Protein AF-A0A4Y7KFT8-F1 (afdb_monomer_lite)

Radius of gyration: 29.54 Å; chains: 1; bounding box: 75×74×62 Å

pLDDT: mean 70.49, std 15.81, range [35.31, 89.0]

Secondary structure (DSSP, 8-state):
--------------------GGGTGGGPPPSS--TT--PPP-TTS--SS-HHHHHHHHTTS-HHHHSS-HHHHHHHHHHHHHHHHSTHHHHHHHHHHHHHHHHHHHH---S-HHHHHS-HHHHHHTS--

Organism: Papaver somniferum (NCBI:txid3469)

Structure (mmCIF, N/CA/C/O backbone):
data_AF-A0A4Y7KFT8-F1
#
_entry.id   AF-A0A4Y7KFT8-F1
#
loop_
_atom_site.group_PDB
_atom_site.id
_atom_site.type_symbol
_atom_site.label_atom_id
_atom_site.label_alt_id
_atom_site.label_comp_id
_atom_site.label_asym_id
_atom_site.label_entity_id
_atom_site.label_seq_id
_atom_site.pdbx_PDB_ins_code
_atom_site.Cartn_x
_atom_site.Cartn_y
_atom_site.Cartn_z
_atom_site.occupancy
_atom_site.B_iso_or_equiv
_atom_site.auth_seq_id
_atom_site.auth_comp_id
_atom_site.auth_asym_id
_atom_site.auth_atom_id
_atom_site.pdbx_PDB_model_num
ATOM 1 N N . MET A 1 1 ? 25.815 61.075 36.451 1.00 43.12 1 MET A N 1
ATOM 2 C CA . MET A 1 1 ? 25.472 59.644 36.571 1.00 43.12 1 MET A CA 1
ATOM 3 C C . MET A 1 1 ? 24.617 59.278 35.380 1.00 43.12 1 MET A C 1
ATOM 5 O O . MET A 1 1 ? 23.609 59.923 35.134 1.00 43.12 1 MET A O 1
ATOM 9 N N . GLN A 1 2 ? 25.123 58.346 34.588 1.00 40.53 2 GLN A N 1
ATOM 10 C CA . GLN A 1 2 ? 24.590 57.902 33.311 1.00 40.53 2 GLN A CA 1
ATOM 11 C C . GLN A 1 2 ? 23.758 56.649 33.578 1.00 40.53 2 GLN A C 1
ATOM 13 O O . GLN A 1 2 ? 24.276 55.723 34.196 1.00 40.53 2 GLN A O 1
ATOM 18 N N . ILE A 1 3 ? 22.496 56.616 33.151 1.00 46.44 3 ILE A N 1
ATOM 19 C CA . ILE A 1 3 ? 21.717 55.375 33.101 1.00 46.44 3 ILE A CA 1
ATOM 20 C C . ILE A 1 3 ? 21.046 55.275 31.729 1.00 46.44 3 ILE A C 1
ATOM 22 O O . ILE A 1 3 ? 20.070 55.955 31.430 1.00 46.44 3 ILE A O 1
ATOM 26 N N . ASN A 1 4 ? 21.658 54.460 30.869 1.00 35.31 4 ASN A N 1
ATOM 27 C CA . ASN A 1 4 ? 21.127 54.054 29.574 1.00 35.31 4 ASN A CA 1
ATOM 28 C C . ASN A 1 4 ? 19.933 53.124 29.801 1.00 35.31 4 ASN A C 1
ATOM 30 O O . ASN A 1 4 ? 20.072 52.061 30.410 1.00 35.31 4 ASN A O 1
ATOM 34 N N . GLY A 1 5 ? 18.771 53.527 29.296 1.00 37.34 5 GLY A N 1
ATOM 35 C CA . GLY A 1 5 ? 17.571 52.707 29.265 1.00 37.34 5 GLY A CA 1
ATOM 36 C C . GLY A 1 5 ? 17.629 51.684 28.134 1.00 37.34 5 GLY A C 1
ATOM 37 O O . GLY A 1 5 ? 17.631 52.046 26.962 1.00 37.34 5 GLY A O 1
ATOM 38 N N . SER A 1 6 ? 17.616 50.412 28.534 1.00 42.56 6 SER A N 1
ATOM 39 C CA . SER A 1 6 ? 16.941 49.289 27.866 1.00 42.56 6 SER A CA 1
ATOM 40 C C . SER A 1 6 ? 17.339 48.947 26.421 1.00 42.56 6 SER A C 1
ATOM 42 O O . SER A 1 6 ? 16.713 49.385 25.459 1.00 42.56 6 SER A O 1
ATOM 44 N N . ASN A 1 7 ? 18.280 48.003 26.297 1.00 38.31 7 ASN A N 1
ATOM 45 C CA . ASN A 1 7 ? 18.354 47.088 25.157 1.00 38.31 7 ASN A CA 1
ATOM 46 C C . ASN A 1 7 ? 17.219 46.058 25.272 1.00 38.31 7 ASN A C 1
ATOM 48 O O . ASN A 1 7 ? 17.313 45.104 26.043 1.00 38.31 7 ASN A O 1
ATOM 52 N N . GLY A 1 8 ? 16.137 46.265 24.523 1.00 40.72 8 GLY A N 1
ATOM 53 C CA . GLY A 1 8 ? 15.107 45.255 24.294 1.00 40.72 8 GLY A CA 1
ATOM 54 C C . GLY A 1 8 ? 15.537 44.327 23.164 1.00 40.72 8 GLY A C 1
ATOM 55 O O . GLY A 1 8 ? 15.227 44.574 22.001 1.00 40.72 8 GLY A O 1
ATOM 56 N N . THR A 1 9 ? 16.285 43.278 23.493 1.00 46.41 9 THR A N 1
ATOM 57 C CA . THR A 1 9 ? 16.652 42.214 22.556 1.00 46.41 9 THR A CA 1
ATOM 58 C C . THR A 1 9 ? 15.381 41.475 22.135 1.00 46.41 9 THR A C 1
ATOM 60 O O . THR A 1 9 ? 14.791 40.732 22.917 1.00 46.41 9 THR A O 1
ATOM 63 N N . SER A 1 10 ? 14.937 41.711 20.900 1.00 42.84 10 SER A N 1
ATOM 64 C CA . SER A 1 10 ? 13.845 40.977 20.264 1.00 42.84 10 SER A CA 1
ATOM 65 C C . SER A 1 10 ? 14.278 39.523 20.059 1.00 42.84 10 SER A C 1
ATOM 67 O O . SER A 1 10 ? 15.016 39.198 19.129 1.00 42.84 10 SER A O 1
ATOM 69 N N . MET A 1 11 ? 13.871 38.650 20.979 1.00 45.72 11 MET A N 1
ATOM 70 C CA . MET A 1 11 ? 13.969 37.202 20.827 1.00 45.72 11 MET A CA 1
ATOM 71 C C . MET A 1 11 ? 12.938 36.778 19.779 1.00 45.72 11 MET A C 1
ATOM 73 O O . MET A 1 11 ? 11.769 36.545 20.078 1.00 45.72 11 MET A O 1
ATOM 77 N N . ILE A 1 12 ? 13.384 36.718 18.528 1.00 49.72 12 ILE A N 1
ATOM 78 C CA . ILE A 1 12 ? 12.718 35.998 17.446 1.00 49.72 12 ILE A CA 1
ATOM 79 C C . ILE A 1 12 ? 12.555 34.533 17.865 1.00 49.72 12 ILE A C 1
ATOM 81 O O . ILE A 1 12 ? 13.484 33.733 17.781 1.00 49.72 12 ILE A O 1
ATOM 85 N N . LEU A 1 13 ? 11.359 34.190 18.345 1.00 42.84 13 LEU A N 1
ATOM 86 C CA . LEU A 1 13 ? 10.910 32.816 18.526 1.00 42.84 13 LEU A CA 1
ATOM 87 C C . LEU A 1 13 ? 10.794 32.186 17.134 1.00 42.84 13 LEU A C 1
ATOM 89 O O . LEU A 1 13 ? 9.746 32.235 16.488 1.00 42.84 13 LEU A O 1
ATOM 93 N N . SER A 1 14 ? 11.902 31.634 16.643 1.00 42.59 14 SER A N 1
ATOM 94 C CA . SER A 1 14 ? 11.912 30.745 15.490 1.00 42.59 14 SER A CA 1
ATOM 95 C C . SER A 1 14 ? 11.008 29.564 15.819 1.00 42.59 14 SER A C 1
ATOM 97 O O . SER A 1 14 ? 11.354 28.698 16.624 1.00 42.59 14 SER A O 1
ATOM 99 N N . SER A 1 15 ? 9.813 29.583 15.233 1.00 48.34 15 SER A N 1
ATOM 100 C CA . SER A 1 15 ? 8.891 28.456 15.252 1.00 48.34 15 SER A CA 1
ATOM 101 C C . SER A 1 15 ? 9.628 27.230 14.708 1.00 48.34 15 SER A C 1
ATOM 103 O O . SER A 1 15 ? 10.317 27.366 13.691 1.00 48.34 15 SER A O 1
ATOM 105 N N . PRO A 1 16 ? 9.523 26.048 15.341 1.00 48.41 16 PRO A N 1
ATOM 106 C CA . PRO A 1 16 ? 10.030 24.834 14.730 1.00 48.41 16 PRO A CA 1
ATOM 107 C C . PRO A 1 16 ? 9.291 24.668 13.406 1.00 48.41 16 PRO A C 1
ATOM 109 O O . PRO A 1 16 ? 8.061 24.604 13.366 1.00 48.41 16 PRO A O 1
ATOM 112 N N . SER A 1 17 ? 10.052 24.692 12.318 1.00 44.72 17 SER A N 1
ATOM 113 C CA . SER A 1 17 ? 9.576 24.375 10.986 1.00 44.72 17 SER A CA 1
ATOM 114 C C . SER A 1 17 ? 8.840 23.043 11.050 1.00 44.72 17 SER A C 1
ATOM 116 O O . SER A 1 17 ? 9.442 21.987 11.240 1.00 44.72 17 SER A O 1
ATOM 118 N N . SER A 1 18 ? 7.516 23.103 10.903 1.00 49.38 18 SER A N 1
ATOM 119 C CA . SER A 1 18 ? 6.714 21.935 10.566 1.00 49.38 18 SER A CA 1
ATOM 120 C C . SER A 1 18 ? 7.411 21.221 9.408 1.00 49.38 18 SER A C 1
ATOM 122 O O . SER A 1 18 ? 7.739 21.896 8.425 1.00 49.38 18 SER A O 1
ATOM 124 N N . PRO A 1 19 ? 7.670 19.903 9.492 1.00 49.09 19 PRO A N 1
ATOM 125 C CA . PRO A 1 19 ? 8.232 19.172 8.371 1.00 49.09 19 PRO A CA 1
ATOM 126 C C . PRO A 1 19 ? 7.292 19.373 7.186 1.00 49.09 19 PRO A C 1
ATOM 128 O O . PRO A 1 19 ? 6.128 18.966 7.207 1.00 49.09 19 PRO A O 1
ATOM 131 N N . SER A 1 20 ? 7.777 20.088 6.176 1.00 40.34 20 SER A N 1
ATOM 132 C CA . SER A 1 20 ? 7.054 20.283 4.936 1.00 40.34 20 SER A CA 1
ATOM 133 C C . SER A 1 20 ? 6.781 18.896 4.332 1.00 40.34 20 SER A C 1
ATOM 135 O O . SER A 1 20 ? 7.693 18.071 4.252 1.00 40.34 20 SER A O 1
ATOM 137 N N . PRO A 1 21 ? 5.554 18.595 3.866 1.00 48.97 21 PRO A N 1
ATOM 138 C CA . PRO A 1 21 ? 5.212 17.300 3.262 1.00 48.97 21 PRO A CA 1
ATOM 139 C C . PRO A 1 21 ? 5.872 17.074 1.883 1.00 48.97 21 PRO A C 1
ATOM 141 O O . PRO A 1 21 ? 5.420 16.249 1.090 1.00 48.97 21 PRO A O 1
ATOM 144 N N . GLN A 1 22 ? 6.942 17.807 1.572 1.00 42.06 22 GLN A N 1
ATOM 145 C CA . GLN A 1 22 ? 7.572 17.854 0.255 1.00 42.06 22 GLN A CA 1
ATOM 146 C C . GLN A 1 22 ? 8.305 16.559 -0.114 1.00 42.06 22 GLN A C 1
ATOM 148 O O . GLN A 1 22 ? 8.464 16.287 -1.298 1.00 42.06 22 GLN A O 1
ATOM 153 N N . SER A 1 23 ? 8.649 15.706 0.855 1.00 44.59 23 SER A N 1
ATOM 154 C CA . SER A 1 23 ? 9.264 14.401 0.568 1.00 44.59 23 SER A CA 1
ATOM 155 C C . SER A 1 23 ? 8.252 13.277 0.311 1.00 44.59 23 SER A C 1
ATOM 157 O O . SER A 1 23 ? 8.650 12.191 -0.092 1.00 44.59 23 SER A O 1
ATOM 159 N N . GLN A 1 24 ? 6.946 13.500 0.519 1.00 49.19 24 GLN A N 1
ATOM 160 C CA . GLN A 1 24 ? 5.924 12.458 0.315 1.00 49.19 24 GLN A CA 1
ATOM 161 C C . GLN A 1 24 ? 5.224 12.516 -1.049 1.00 49.19 24 GLN A C 1
ATOM 163 O O . GLN A 1 24 ? 4.523 11.572 -1.417 1.00 49.19 24 GLN A O 1
ATOM 168 N N . SER A 1 25 ? 5.397 13.596 -1.816 1.00 51.66 25 SER A N 1
ATOM 169 C CA . SER A 1 25 ? 4.730 13.774 -3.115 1.00 51.66 25 SER A CA 1
ATOM 170 C C . SER A 1 25 ? 5.271 12.840 -4.202 1.00 51.66 25 SER A C 1
ATOM 172 O O . SER A 1 25 ? 4.524 12.458 -5.101 1.00 51.66 25 SER A O 1
ATOM 174 N N . HIS A 1 26 ? 6.535 12.426 -4.097 1.00 54.31 26 HIS A N 1
ATOM 175 C CA . HIS A 1 26 ? 7.209 11.583 -5.089 1.00 54.31 26 HIS A CA 1
ATOM 176 C C . HIS A 1 26 ? 6.843 10.099 -5.001 1.00 54.31 26 HIS A C 1
ATOM 178 O O . HIS A 1 26 ? 7.250 9.339 -5.869 1.00 54.31 26 HIS A O 1
ATOM 184 N N . GLN A 1 27 ? 6.090 9.694 -3.973 1.00 63.16 27 GLN A N 1
ATOM 185 C CA . GLN A 1 27 ? 5.733 8.295 -3.693 1.00 63.16 27 GLN A CA 1
ATOM 186 C C . GLN A 1 27 ? 4.230 8.027 -3.827 1.00 63.16 27 GLN A C 1
ATOM 188 O O . GLN A 1 27 ? 3.724 6.986 -3.408 1.00 63.16 27 GLN A O 1
ATOM 193 N N . ARG A 1 28 ? 3.477 8.995 -4.359 1.00 70.50 28 ARG A N 1
ATOM 194 C CA . ARG A 1 28 ? 2.022 8.903 -4.444 1.00 70.50 28 ARG A CA 1
ATOM 195 C C . ARG A 1 28 ? 1.612 8.246 -5.755 1.00 70.50 28 ARG A C 1
ATOM 197 O O . ARG A 1 28 ? 2.035 8.659 -6.834 1.00 70.50 28 ARG A O 1
ATOM 204 N N . LEU A 1 29 ? 0.761 7.232 -5.648 1.00 81.56 29 LEU A N 1
ATOM 205 C CA . LEU A 1 29 ? 0.112 6.617 -6.799 1.00 81.56 29 LEU A CA 1
ATOM 206 C C . LEU A 1 29 ? -0.764 7.642 -7.530 1.00 81.56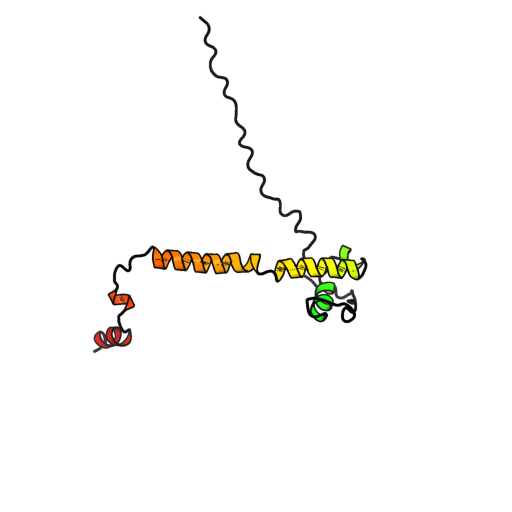 29 LEU A C 1
ATOM 208 O O . LEU A 1 29 ? -1.366 8.530 -6.916 1.00 81.56 29 LEU A O 1
ATOM 212 N N . ARG A 1 30 ? -0.845 7.513 -8.854 1.00 79.06 30 ARG A N 1
ATOM 213 C CA . ARG A 1 30 ? -1.794 8.266 -9.674 1.00 79.06 30 ARG A CA 1
ATOM 214 C C . ARG A 1 30 ? -3.214 7.873 -9.276 1.00 79.06 30 ARG A C 1
ATOM 216 O O . ARG A 1 30 ? -3.486 6.711 -9.007 1.00 79.06 30 ARG A O 1
ATOM 223 N N . LEU A 1 31 ? -4.130 8.841 -9.297 1.00 74.94 31 LEU A N 1
ATOM 224 C CA . LEU A 1 31 ? -5.552 8.580 -9.046 1.00 74.94 31 LEU A CA 1
ATOM 225 C C . LEU A 1 31 ? -6.183 7.728 -10.159 1.00 74.94 31 LEU A C 1
ATOM 227 O O . LEU A 1 31 ? -7.053 6.907 -9.895 1.00 74.94 31 LEU A O 1
ATOM 231 N N . ASN A 1 32 ? -5.722 7.920 -11.397 1.00 79.19 32 ASN A N 1
ATOM 232 C CA . ASN A 1 32 ? -6.209 7.199 -12.566 1.00 79.19 32 ASN A CA 1
ATOM 233 C C . ASN A 1 32 ? -5.167 6.182 -13.048 1.00 79.19 32 ASN A C 1
ATOM 235 O O . ASN A 1 32 ? -3.990 6.552 -13.162 1.00 79.19 32 ASN A O 1
ATOM 239 N N . PRO A 1 33 ? -5.586 4.945 -13.371 1.00 79.00 33 PRO A N 1
ATOM 240 C CA . PRO A 1 33 ? -4.697 3.937 -13.925 1.00 79.00 33 PRO A CA 1
ATOM 241 C C . PRO A 1 33 ? -4.224 4.344 -15.323 1.00 79.00 33 PRO A C 1
ATOM 243 O O . PRO A 1 33 ? -4.965 4.937 -16.109 1.00 79.00 33 PRO A O 1
ATOM 246 N N . ASN A 1 34 ? -2.985 3.999 -15.655 1.00 75.62 34 ASN A N 1
ATOM 247 C CA . ASN A 1 34 ? -2.462 4.128 -17.003 1.00 75.62 34 ASN A CA 1
ATOM 248 C C . ASN A 1 34 ? -2.937 2.938 -17.846 1.00 75.62 34 ASN A C 1
ATOM 250 O O . ASN A 1 34 ? -2.447 1.823 -17.691 1.00 75.62 34 ASN A O 1
ATOM 254 N N . THR A 1 35 ? -3.900 3.182 -18.734 1.00 72.81 35 THR A N 1
ATOM 255 C CA . THR A 1 35 ? -4.467 2.167 -19.634 1.00 72.81 35 THR A CA 1
ATOM 256 C C . THR A 1 35 ? -3.561 1.821 -20.815 1.00 72.81 35 THR A C 1
ATOM 258 O O . THR A 1 35 ? -3.783 0.802 -21.457 1.00 72.81 35 THR A O 1
ATOM 261 N N . ASN A 1 36 ? -2.536 2.635 -21.096 1.00 73.44 36 ASN A N 1
ATOM 262 C CA . ASN A 1 36 ? -1.588 2.404 -22.191 1.00 73.44 36 ASN A CA 1
ATOM 263 C C . ASN A 1 36 ? -0.338 1.628 -21.747 1.00 73.44 36 ASN A C 1
ATOM 265 O O . ASN A 1 36 ? 0.505 1.301 -22.579 1.00 73.44 36 ASN A O 1
ATOM 269 N N . HIS A 1 37 ? -0.185 1.369 -20.445 1.00 76.12 37 HIS A N 1
ATOM 270 C CA . HIS A 1 37 ? 0.966 0.649 -19.908 1.00 76.12 37 HIS A CA 1
ATOM 271 C C . HIS A 1 37 ? 0.629 -0.826 -19.704 1.00 76.12 37 HIS A C 1
ATOM 273 O O . HIS A 1 37 ? -0.297 -1.153 -18.959 1.00 76.12 37 HIS A O 1
ATOM 279 N N . ASN A 1 38 ? 1.405 -1.709 -20.334 1.00 77.69 38 ASN A N 1
ATOM 280 C CA . ASN A 1 38 ? 1.340 -3.141 -20.065 1.00 77.69 38 ASN A CA 1
ATOM 281 C C . ASN A 1 38 ? 2.206 -3.449 -18.838 1.00 77.69 38 ASN A C 1
ATOM 283 O O . ASN A 1 38 ? 3.417 -3.225 -18.906 1.00 77.69 38 ASN A O 1
ATOM 287 N N . PRO A 1 39 ? 1.615 -3.923 -17.727 1.00 79.81 39 PRO A N 1
ATOM 288 C CA . PRO A 1 39 ? 2.382 -4.258 -16.539 1.00 79.81 39 PRO A CA 1
ATOM 289 C C . PRO A 1 39 ? 3.309 -5.449 -16.806 1.00 79.81 39 PRO A C 1
ATOM 291 O O . PRO A 1 39 ? 2.986 -6.346 -17.589 1.00 79.81 39 PRO A O 1
ATOM 294 N N . GLU A 1 40 ? 4.467 -5.446 -16.159 1.00 82.19 40 GLU A N 1
ATOM 295 C CA . GLU A 1 40 ? 5.436 -6.530 -16.222 1.00 82.19 40 GLU A CA 1
ATOM 296 C C . GLU A 1 40 ? 4.965 -7.739 -15.398 1.00 82.19 40 GLU A C 1
ATOM 298 O O . GLU A 1 40 ? 4.164 -7.623 -14.468 1.00 82.19 40 GLU A O 1
ATOM 303 N N . ASN A 1 41 ? 5.471 -8.927 -15.740 1.00 83.88 41 ASN A N 1
ATOM 304 C CA . ASN A 1 41 ? 5.241 -10.126 -14.941 1.00 83.88 41 ASN A CA 1
ATOM 305 C C . ASN A 1 41 ? 6.207 -10.146 -13.742 1.00 83.88 41 ASN A C 1
ATOM 307 O O . ASN A 1 41 ? 7.422 -9.984 -13.904 1.00 83.88 41 ASN A O 1
ATOM 311 N N . TYR A 1 42 ? 5.645 -10.343 -12.548 1.00 85.31 42 TYR A N 1
ATOM 312 C CA . TYR A 1 42 ? 6.352 -10.344 -11.269 1.00 85.31 42 TYR A CA 1
ATOM 313 C C . TYR A 1 42 ? 6.353 -11.711 -10.557 1.00 85.31 42 TYR A C 1
ATOM 315 O O . TYR A 1 42 ? 6.891 -11.803 -9.457 1.00 85.31 42 TYR A O 1
ATOM 323 N N . GLU A 1 43 ? 5.795 -12.765 -11.162 1.00 81.31 43 GLU A N 1
ATOM 324 C CA . GLU A 1 43 ? 5.718 -14.122 -10.586 1.00 81.31 43 GLU A CA 1
ATOM 325 C C . GLU A 1 43 ? 7.105 -14.754 -10.383 1.00 81.31 43 GLU A C 1
ATOM 327 O O . GLU A 1 43 ? 7.307 -15.544 -9.464 1.00 81.31 43 GLU A O 1
ATOM 332 N N . ASP A 1 44 ? 8.085 -14.363 -11.203 1.00 82.38 44 ASP A N 1
ATOM 333 C CA . ASP A 1 44 ? 9.460 -14.876 -11.131 1.00 82.38 44 ASP A CA 1
ATOM 334 C C . ASP A 1 44 ? 10.249 -14.337 -9.922 1.00 82.38 44 ASP A C 1
ATOM 336 O O . ASP A 1 44 ? 11.353 -14.805 -9.632 1.00 82.38 44 ASP A O 1
ATOM 340 N N . LEU A 1 45 ? 9.742 -13.298 -9.249 1.00 80.62 45 LEU A N 1
ATOM 341 C CA . LEU A 1 45 ? 10.423 -12.642 -8.136 1.00 80.62 45 LEU A CA 1
ATOM 342 C C . LEU A 1 45 ? 9.900 -13.162 -6.792 1.00 80.62 45 LEU A C 1
ATOM 344 O O . LEU A 1 45 ? 8.699 -13.281 -6.572 1.00 80.62 45 LEU A O 1
ATOM 348 N N . HIS A 1 46 ? 10.810 -13.390 -5.841 1.00 79.56 46 HIS A N 1
ATOM 349 C CA . HIS A 1 46 ? 10.434 -13.699 -4.462 1.00 79.56 46 HIS A CA 1
ATOM 350 C C . HIS A 1 46 ? 9.949 -12.422 -3.754 1.00 79.56 46 HIS A C 1
ATOM 352 O O . HIS A 1 46 ? 10.749 -11.614 -3.272 1.00 79.56 46 HIS A O 1
ATOM 358 N N . LEU A 1 47 ? 8.634 -12.206 -3.761 1.00 82.56 47 LEU A N 1
ATOM 359 C CA . LEU A 1 47 ? 7.973 -11.022 -3.212 1.00 82.56 47 LEU A CA 1
ATOM 360 C C . LEU A 1 47 ? 7.303 -11.351 -1.874 1.00 82.56 47 LEU A C 1
ATOM 362 O O . LEU A 1 47 ? 6.800 -12.450 -1.671 1.00 82.56 47 LEU A O 1
ATOM 366 N N . GLU A 1 48 ? 7.280 -10.373 -0.968 1.00 80.38 48 GLU A N 1
ATOM 367 C CA . GLU A 1 48 ? 6.593 -10.479 0.330 1.00 80.38 48 GLU A CA 1
ATOM 368 C C . GLU A 1 48 ? 5.063 -10.473 0.168 1.00 80.38 48 GLU A C 1
ATOM 370 O O . GLU A 1 48 ? 4.331 -11.056 0.964 1.00 80.38 48 GLU A O 1
ATOM 375 N N . PHE A 1 49 ? 4.584 -9.841 -0.905 1.00 81.00 49 PHE A N 1
ATOM 376 C CA . PHE A 1 49 ? 3.172 -9.745 -1.253 1.00 81.00 49 PHE A CA 1
ATOM 377 C C . PHE A 1 49 ? 2.879 -10.502 -2.551 1.00 81.00 49 PHE A C 1
ATOM 379 O O . PHE A 1 49 ? 3.768 -10.734 -3.368 1.00 81.00 49 PHE A O 1
ATOM 386 N N . ASN A 1 50 ? 1.607 -10.852 -2.762 1.00 85.88 50 ASN A N 1
ATOM 387 C CA . ASN A 1 50 ? 1.163 -11.557 -3.963 1.00 85.88 50 ASN A CA 1
ATOM 388 C C . ASN A 1 50 ? 1.541 -10.770 -5.247 1.00 85.88 50 ASN A C 1
ATOM 390 O O . ASN A 1 50 ? 1.261 -9.565 -5.304 1.00 85.88 50 ASN A O 1
ATOM 394 N N . PRO A 1 51 ? 2.120 -11.401 -6.288 1.00 86.19 51 PRO A N 1
ATOM 395 C CA . PRO A 1 51 ? 2.584 -10.683 -7.481 1.00 86.19 51 PRO A CA 1
ATOM 396 C C . PRO A 1 51 ? 1.465 -9.974 -8.276 1.00 86.19 51 PRO A C 1
ATOM 398 O O . PRO A 1 51 ? 1.716 -8.961 -8.941 1.00 86.19 51 PRO A O 1
ATOM 401 N N . CYS A 1 52 ? 0.203 -10.399 -8.133 1.00 86.00 52 CYS A N 1
ATOM 402 C CA . CYS A 1 52 ? -0.964 -9.692 -8.681 1.00 86.00 52 CYS A CA 1
ATOM 403 C C . CYS A 1 52 ? -1.105 -8.257 -8.142 1.00 86.00 52 CYS A C 1
ATOM 405 O O . CYS A 1 52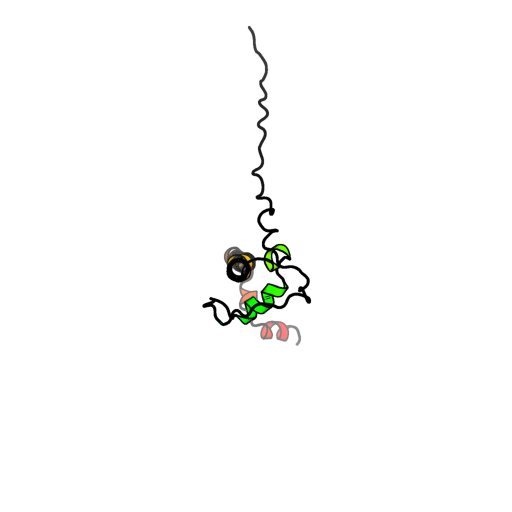 ? -1.623 -7.377 -8.841 1.00 86.00 52 CYS A O 1
ATOM 407 N N . ILE A 1 53 ? -0.642 -8.003 -6.911 1.00 87.44 53 ILE A N 1
ATOM 408 C CA . ILE A 1 53 ? -0.663 -6.671 -6.296 1.00 87.44 53 ILE A CA 1
ATOM 409 C C . ILE A 1 53 ? 0.297 -5.754 -7.046 1.00 87.44 53 ILE A C 1
ATOM 411 O O . ILE A 1 53 ? -0.105 -4.665 -7.440 1.00 87.44 53 ILE A O 1
ATOM 415 N N . TYR A 1 54 ? 1.518 -6.211 -7.325 1.00 88.19 54 TYR A N 1
ATOM 416 C CA . TYR A 1 54 ? 2.520 -5.442 -8.068 1.00 88.19 54 TYR A CA 1
ATOM 417 C C . TYR A 1 54 ? 2.066 -5.157 -9.499 1.00 88.19 54 TYR A C 1
ATOM 419 O O . TYR A 1 54 ? 2.083 -4.010 -9.934 1.00 88.19 54 TYR A O 1
ATOM 427 N N . THR A 1 55 ? 1.536 -6.172 -10.183 1.00 87.44 55 THR A N 1
ATOM 428 C CA . THR A 1 55 ? 0.963 -6.032 -11.533 1.00 87.44 55 THR A CA 1
ATOM 429 C C . THR A 1 55 ? -0.146 -4.975 -11.569 1.00 87.44 55 THR A C 1
ATOM 431 O O . THR A 1 55 ? -0.249 -4.162 -12.490 1.00 87.44 55 THR A O 1
ATOM 434 N N . SER A 1 56 ? -0.999 -4.959 -10.542 1.00 87.12 56 SER A N 1
ATOM 435 C CA . SER A 1 56 ? -2.073 -3.974 -10.433 1.00 87.12 56 SER A CA 1
ATOM 436 C C . SER A 1 56 ? -1.548 -2.584 -10.098 1.00 87.12 56 SER A C 1
ATOM 438 O O . SER A 1 56 ? -1.990 -1.616 -10.715 1.00 87.12 56 SER A O 1
ATOM 440 N N . LEU A 1 57 ? -0.603 -2.491 -9.163 1.00 87.44 57 LEU A N 1
ATOM 441 C CA . LEU A 1 57 ? -0.037 -1.244 -8.656 1.00 87.44 57 LEU A CA 1
ATOM 442 C C . LEU A 1 57 ? 0.839 -0.541 -9.700 1.00 87.44 57 LEU A C 1
ATOM 444 O O . LEU A 1 57 ? 0.852 0.689 -9.740 1.00 87.44 57 LEU A O 1
ATOM 448 N N . GLU A 1 58 ? 1.472 -1.294 -10.605 1.00 87.94 58 GLU A N 1
ATOM 449 C CA . GLU A 1 58 ? 2.287 -0.751 -11.695 1.00 87.94 58 GLU A CA 1
ATOM 450 C C . GLU A 1 58 ? 1.490 0.216 -12.584 1.00 87.94 58 GLU A C 1
ATOM 452 O O . GLU A 1 58 ? 1.974 1.290 -12.938 1.00 87.94 58 GLU A O 1
ATOM 457 N N . ARG A 1 59 ? 0.215 -0.087 -12.859 1.00 85.56 59 ARG A N 1
ATOM 458 C CA . ARG A 1 59 ? -0.671 0.793 -13.643 1.00 85.56 59 ARG A CA 1
ATOM 459 C C . ARG A 1 59 ? -0.913 2.148 -12.984 1.00 85.56 59 ARG A C 1
ATOM 461 O O . ARG A 1 59 ? -1.250 3.107 -13.675 1.00 85.56 59 ARG A O 1
ATOM 468 N N . TYR A 1 60 ? -0.749 2.243 -11.671 1.00 85.44 60 TYR A N 1
ATOM 469 C CA . TYR A 1 60 ? -0.946 3.475 -10.913 1.00 85.44 60 TYR A CA 1
ATOM 470 C C . TYR A 1 60 ? 0.369 4.214 -10.639 1.00 85.44 60 TYR A C 1
ATOM 472 O O . TYR A 1 60 ? 0.355 5.259 -9.984 1.00 85.44 60 TYR A O 1
ATOM 480 N N . LEU A 1 61 ? 1.507 3.727 -11.139 1.00 85.44 61 LEU A N 1
ATOM 481 C CA . LEU A 1 61 ? 2.783 4.405 -10.946 1.00 85.44 61 LEU A CA 1
ATOM 482 C C . LEU A 1 61 ? 2.848 5.745 -11.706 1.00 85.44 61 LEU A C 1
ATOM 484 O O . LEU A 1 61 ? 2.241 5.911 -12.773 1.00 85.44 61 LEU A O 1
ATOM 488 N N . PRO A 1 62 ? 3.594 6.734 -11.176 1.00 83.19 62 PRO A N 1
ATOM 489 C CA . PRO A 1 62 ? 3.929 7.948 -11.912 1.00 83.19 62 PRO A CA 1
ATOM 490 C C . PRO A 1 62 ? 4.636 7.622 -13.231 1.00 83.19 62 PRO A C 1
ATOM 492 O O . PRO A 1 62 ? 5.416 6.676 -13.302 1.00 83.19 62 PRO A O 1
ATOM 495 N N . ALA A 1 63 ? 4.424 8.438 -14.268 1.00 78.38 63 ALA A N 1
ATOM 496 C CA . ALA A 1 63 ? 5.034 8.211 -15.583 1.00 78.38 63 ALA A CA 1
ATOM 497 C C . ALA A 1 63 ? 6.573 8.146 -15.529 1.00 78.38 63 ALA A C 1
ATOM 499 O O . ALA A 1 63 ? 7.175 7.375 -16.267 1.00 78.38 63 ALA A O 1
ATOM 500 N N . SER A 1 64 ? 7.191 8.886 -14.602 1.00 79.69 64 SER A N 1
ATOM 501 C CA . SER A 1 64 ? 8.634 8.849 -14.340 1.00 79.69 64 SER A CA 1
ATOM 502 C C . SER A 1 64 ? 9.138 7.490 -13.842 1.00 79.69 64 SER A C 1
ATOM 504 O O . SER A 1 64 ? 10.298 7.165 -14.066 1.00 79.69 64 SER A O 1
ATOM 506 N N . MET A 1 65 ? 8.285 6.696 -13.187 1.00 81.19 65 MET A N 1
ATOM 507 C CA . MET A 1 65 ? 8.619 5.356 -12.692 1.00 81.19 65 MET A CA 1
ATOM 508 C C . MET A 1 65 ? 8.214 4.238 -13.660 1.00 81.19 65 MET A C 1
ATOM 510 O O . MET A 1 65 ? 8.605 3.096 -13.463 1.00 81.19 65 MET A O 1
ATOM 514 N N . LEU A 1 66 ? 7.460 4.524 -14.725 1.00 80.81 66 LEU A N 1
ATOM 515 C CA . LEU A 1 66 ? 7.115 3.504 -15.725 1.00 80.81 66 LEU A CA 1
ATOM 516 C C . LEU A 1 66 ? 8.283 3.195 -16.671 1.00 80.81 66 LEU A C 1
ATOM 518 O O . LEU A 1 66 ? 8.378 2.080 -17.180 1.00 80.81 66 LEU A O 1
ATOM 522 N N . THR A 1 67 ? 9.184 4.160 -16.874 1.00 82.44 67 THR A N 1
ATOM 523 C CA . THR A 1 67 ? 10.346 4.051 -17.772 1.00 82.44 67 THR A CA 1
ATOM 524 C C . THR A 1 67 ? 11.581 3.433 -17.117 1.00 82.44 67 THR A C 1
ATOM 526 O O . THR A 1 67 ? 12.587 3.223 -17.791 1.00 82.44 67 THR A O 1
ATOM 529 N N . VAL A 1 68 ? 11.549 3.192 -15.805 1.00 85.50 68 VAL A N 1
ATOM 530 C CA . VAL A 1 68 ? 12.689 2.642 -15.057 1.00 85.50 68 VAL A CA 1
ATOM 531 C C . VAL A 1 68 ? 12.750 1.117 -15.142 1.00 85.50 68 VAL A C 1
ATOM 533 O O . VAL A 1 68 ? 11.826 0.459 -15.619 1.00 85.50 68 VAL A O 1
ATOM 536 N N . THR A 1 69 ? 13.855 0.542 -14.668 1.00 88.12 69 THR A N 1
ATOM 537 C CA . THR A 1 69 ? 14.056 -0.908 -14.652 1.00 88.12 69 THR A CA 1
ATOM 538 C C . THR A 1 69 ? 13.067 -1.613 -13.725 1.00 88.12 69 THR A C 1
ATOM 540 O O . THR A 1 69 ? 12.645 -1.072 -12.699 1.00 88.12 69 THR A O 1
ATOM 543 N N . ARG A 1 70 ? 12.756 -2.872 -14.052 1.00 87.44 70 ARG A N 1
ATOM 544 C CA . ARG A 1 70 ? 11.834 -3.731 -13.295 1.00 87.44 70 ARG A CA 1
ATOM 545 C C . ARG A 1 70 ? 12.127 -3.772 -11.792 1.00 87.44 70 ARG A C 1
ATOM 547 O O . ARG A 1 70 ? 11.204 -3.716 -10.988 1.00 87.44 70 ARG A O 1
ATOM 554 N N . GLN A 1 71 ? 13.404 -3.836 -11.408 1.00 85.44 71 GLN A N 1
ATOM 555 C CA . GLN A 1 71 ? 13.809 -3.894 -9.997 1.00 85.44 71 GLN A CA 1
ATOM 556 C C . GLN A 1 71 ? 13.483 -2.603 -9.245 1.00 85.44 71 GLN A C 1
ATOM 558 O O . GLN A 1 71 ? 12.894 -2.648 -8.170 1.00 85.44 71 GLN A O 1
ATOM 563 N N . LEU A 1 72 ? 13.772 -1.446 -9.846 1.00 87.25 72 LEU A N 1
ATOM 564 C CA . LEU A 1 72 ? 13.509 -0.164 -9.200 1.00 87.25 72 LEU A CA 1
ATOM 565 C C . LEU A 1 72 ? 12.004 0.088 -9.033 1.00 87.25 72 LEU A C 1
ATOM 567 O O . LEU A 1 72 ? 11.577 0.648 -8.023 1.00 87.25 72 LEU A O 1
ATOM 571 N N . LYS A 1 73 ? 11.186 -0.383 -9.986 1.00 89.00 73 LYS A N 1
ATOM 572 C CA . LYS A 1 73 ? 9.726 -0.388 -9.834 1.00 89.00 73 LYS A CA 1
ATOM 573 C C . LYS A 1 73 ? 9.310 -1.199 -8.612 1.00 89.00 73 LYS A C 1
ATOM 575 O O . LYS A 1 73 ? 8.518 -0.716 -7.813 1.00 89.00 73 LYS A O 1
ATOM 580 N N . VAL A 1 74 ? 9.848 -2.409 -8.452 1.00 88.19 74 VAL A N 1
ATOM 581 C CA . VAL A 1 74 ? 9.529 -3.284 -7.314 1.00 88.19 74 VAL A CA 1
ATOM 582 C C . VAL A 1 74 ? 9.903 -2.628 -5.991 1.00 88.19 74 VAL A C 1
ATOM 584 O O . VAL A 1 74 ? 9.082 -2.641 -5.077 1.00 88.19 74 VAL A O 1
ATOM 587 N N . ASP A 1 75 ? 11.081 -2.019 -5.888 1.00 88.06 75 ASP A N 1
ATOM 588 C CA . ASP A 1 75 ? 11.514 -1.347 -4.658 1.00 88.06 75 ASP A CA 1
ATOM 589 C C . ASP A 1 75 ? 10.604 -0.166 -4.304 1.00 88.06 75 ASP A C 1
ATOM 591 O O . ASP A 1 75 ? 10.166 -0.029 -3.161 1.00 88.06 75 ASP A O 1
ATOM 595 N N . TYR A 1 76 ? 10.217 0.630 -5.301 1.00 86.81 76 TYR A N 1
ATOM 596 C CA . TYR A 1 76 ? 9.264 1.720 -5.112 1.00 86.81 76 TYR A CA 1
ATOM 597 C C . TYR A 1 76 ? 7.869 1.218 -4.706 1.00 86.81 76 TYR A C 1
ATOM 599 O O . TYR A 1 76 ? 7.238 1.758 -3.796 1.00 86.81 76 TYR A O 1
ATOM 607 N N . MET A 1 77 ? 7.383 0.146 -5.339 1.00 88.75 77 MET A N 1
ATOM 608 C CA . MET A 1 77 ? 6.113 -0.487 -4.980 1.00 88.75 77 MET A CA 1
ATOM 609 C C . MET A 1 77 ? 6.147 -1.068 -3.562 1.00 88.75 77 MET A C 1
ATOM 611 O O . MET A 1 77 ? 5.177 -0.915 -2.822 1.00 88.75 77 MET A O 1
ATOM 615 N N . LYS A 1 78 ? 7.266 -1.679 -3.151 1.00 88.12 78 LYS A N 1
ATOM 616 C CA . LYS A 1 78 ? 7.482 -2.163 -1.780 1.00 88.12 78 LYS A CA 1
ATOM 617 C C . LYS A 1 78 ? 7.435 -1.026 -0.770 1.00 88.12 78 LYS A C 1
ATOM 619 O O . LYS A 1 78 ? 6.791 -1.180 0.258 1.00 88.12 78 LYS A O 1
ATOM 624 N N . GLU A 1 79 ? 8.057 0.114 -1.061 1.00 85.88 79 GLU A N 1
ATOM 625 C CA . GLU A 1 79 ? 8.021 1.277 -0.170 1.00 85.88 79 GLU A CA 1
ATOM 626 C C . GLU A 1 79 ? 6.586 1.800 0.026 1.00 85.88 79 GLU A C 1
ATOM 628 O O . GLU A 1 79 ? 6.167 2.101 1.147 1.00 85.88 79 GLU A O 1
ATOM 633 N N . ILE A 1 80 ? 5.798 1.850 -1.054 1.00 86.25 80 ILE A N 1
ATOM 634 C CA . ILE A 1 80 ? 4.377 2.218 -0.998 1.00 86.25 80 ILE A CA 1
ATOM 635 C C . ILE A 1 80 ? 3.601 1.216 -0.146 1.00 86.25 80 ILE A C 1
ATOM 637 O O . ILE A 1 80 ? 2.891 1.616 0.777 1.00 86.25 80 ILE A O 1
ATOM 641 N N . LEU A 1 81 ? 3.739 -0.081 -0.427 1.00 84.88 81 LEU A N 1
ATOM 642 C CA . LEU A 1 81 ? 3.052 -1.124 0.330 1.00 84.88 81 LEU A CA 1
ATOM 643 C C . LEU A 1 81 ? 3.442 -1.066 1.808 1.00 84.88 81 LEU A C 1
ATOM 645 O O . LEU A 1 81 ? 2.560 -1.044 2.657 1.00 84.88 81 LEU A O 1
ATOM 649 N N . ALA A 1 82 ? 4.727 -0.912 2.121 1.00 82.81 82 ALA A N 1
ATOM 650 C CA . ALA A 1 82 ? 5.203 -0.740 3.484 1.00 82.81 82 ALA A CA 1
ATOM 651 C C . ALA A 1 82 ? 4.573 0.484 4.156 1.00 82.81 82 ALA A C 1
ATOM 653 O O . ALA A 1 82 ? 4.229 0.409 5.322 1.00 82.81 82 ALA A O 1
ATOM 654 N N . ARG A 1 83 ? 4.344 1.602 3.462 1.00 78.62 83 ARG A N 1
ATOM 655 C CA . ARG A 1 83 ? 3.682 2.769 4.069 1.00 78.62 83 ARG A CA 1
ATOM 656 C C . ARG A 1 83 ? 2.194 2.549 4.344 1.00 78.62 83 ARG A C 1
ATOM 658 O O . ARG A 1 83 ? 1.713 2.972 5.390 1.00 78.62 83 ARG A O 1
ATOM 665 N N . TYR A 1 84 ? 1.467 1.966 3.394 1.00 74.12 84 TYR A N 1
ATOM 666 C CA . TYR A 1 84 ? 0.003 1.870 3.460 1.00 74.12 84 TYR A CA 1
ATOM 667 C C . TYR A 1 84 ? -0.492 0.617 4.187 1.00 74.12 84 TYR A C 1
ATOM 669 O O . TYR A 1 84 ? -1.525 0.671 4.847 1.00 74.12 84 TYR A O 1
ATOM 677 N N . TYR A 1 85 ? 0.243 -0.491 4.091 1.00 72.81 85 TYR A N 1
ATOM 678 C CA . TYR A 1 85 ? -0.040 -1.725 4.824 1.00 72.81 85 TYR A CA 1
ATOM 679 C C . TYR A 1 85 ? 0.659 -1.775 6.185 1.00 72.81 85 TYR A C 1
ATOM 681 O O . TYR A 1 85 ? 0.258 -2.581 7.027 1.00 72.81 85 TYR A O 1
ATOM 689 N N . SER A 1 86 ? 1.661 -0.920 6.449 1.00 65.00 86 SER A N 1
ATOM 690 C CA . SER A 1 86 ? 2.181 -0.793 7.810 1.00 65.00 86 SER A CA 1
ATOM 691 C C . SER A 1 86 ? 1.091 -0.217 8.713 1.00 65.00 86 SER A C 1
ATOM 693 O O . SER A 1 86 ? 0.568 0.870 8.448 1.00 65.00 86 SER A O 1
ATOM 695 N N . PRO A 1 87 ? 0.742 -0.908 9.808 1.00 61.25 87 PRO A N 1
ATOM 696 C CA . PRO A 1 87 ? -0.367 -0.501 10.654 1.00 61.25 87 PRO A CA 1
ATOM 697 C C . PRO A 1 87 ? -0.169 0.844 11.367 1.00 61.25 87 PRO A C 1
ATOM 699 O O . PRO A 1 87 ? -1.089 1.296 12.041 1.00 61.25 87 PRO A O 1
ATOM 702 N N . GLN A 1 88 ? 1.007 1.472 11.291 1.00 57.44 88 GLN A N 1
ATOM 703 C CA . GLN A 1 88 ? 1.345 2.668 12.065 1.00 57.44 88 GLN A CA 1
ATOM 704 C C . GLN A 1 88 ? 0.363 3.837 11.850 1.00 57.44 88 GLN A C 1
ATOM 706 O O . GLN A 1 88 ? -0.017 4.480 12.823 1.00 57.44 88 GLN A O 1
ATOM 711 N N . GLY A 1 89 ? -0.077 4.108 10.615 1.00 57.84 89 GLY A N 1
ATOM 712 C CA . GLY A 1 89 ? -0.929 5.273 10.320 1.00 57.84 89 GLY A CA 1
ATOM 713 C C . GLY A 1 89 ? -2.409 5.093 10.685 1.00 57.84 89 GLY A C 1
ATOM 714 O O . GLY A 1 89 ? -3.043 6.010 11.206 1.00 57.84 89 GLY A O 1
ATOM 715 N N . GLU A 1 90 ? -2.958 3.901 10.441 1.00 57.38 90 GLU A N 1
ATOM 716 C CA . GLU A 1 90 ? -4.357 3.549 10.738 1.00 57.38 90 GLU A CA 1
ATOM 717 C C . GLU A 1 90 ? -4.570 3.241 12.228 1.00 57.38 90 GLU A C 1
ATOM 719 O O . GLU A 1 90 ? -5.586 3.640 12.810 1.00 57.38 90 GLU A O 1
ATOM 724 N N . ARG A 1 91 ? -3.590 2.591 12.883 1.00 57.31 91 ARG A N 1
ATOM 725 C CA . ARG A 1 91 ? -3.662 2.305 14.323 1.00 57.31 91 ARG A CA 1
ATOM 726 C C . ARG A 1 91 ? -3.791 3.581 15.124 1.00 57.31 91 ARG A C 1
ATOM 728 O O . ARG A 1 91 ? -4.566 3.593 16.063 1.00 57.31 91 ARG A O 1
ATOM 735 N N . ASP A 1 92 ? -3.134 4.662 14.733 1.00 63.50 92 ASP A N 1
ATOM 736 C CA . ASP A 1 92 ? -3.039 5.847 15.578 1.00 63.50 92 ASP A CA 1
ATOM 737 C C . ASP A 1 92 ? -4.405 6.498 15.880 1.00 63.50 92 ASP A C 1
ATOM 739 O O . ASP A 1 92 ? -4.635 6.992 16.980 1.00 63.50 92 ASP A O 1
ATOM 743 N N . ARG A 1 93 ? -5.371 6.441 14.948 1.00 70.75 93 ARG A N 1
ATOM 744 C CA . ARG A 1 93 ? -6.732 6.971 15.178 1.00 70.75 93 ARG A CA 1
ATOM 745 C C . ARG A 1 93 ? -7.603 6.024 15.995 1.00 70.75 93 ARG A C 1
ATOM 747 O O . ARG A 1 93 ? -8.268 6.475 16.925 1.00 70.75 93 ARG A O 1
ATOM 754 N N . VAL A 1 94 ? -7.618 4.739 15.641 1.00 75.19 94 VAL A N 1
ATOM 755 C CA . VAL A 1 94 ? -8.435 3.718 16.321 1.00 75.19 94 VAL A CA 1
ATOM 756 C C . VAL A 1 94 ? -7.915 3.472 17.736 1.00 75.19 94 VAL A C 1
ATOM 758 O O . VAL A 1 94 ? -8.697 3.396 18.681 1.00 75.19 94 VAL A O 1
ATOM 761 N N . GLN A 1 95 ? -6.594 3.424 17.890 1.00 76.19 95 GLN A N 1
ATOM 762 C CA . GLN A 1 95 ? -5.901 3.289 19.161 1.00 76.19 95 GLN A CA 1
ATOM 763 C C . GLN A 1 95 ? -6.154 4.509 20.046 1.00 76.19 95 GLN A C 1
ATOM 765 O O . GLN A 1 95 ? -6.623 4.323 21.164 1.00 76.19 95 GLN A O 1
ATOM 770 N N . ARG A 1 96 ? -6.004 5.743 19.533 1.00 79.50 96 ARG A N 1
ATOM 771 C CA . ARG A 1 96 ? -6.390 6.946 20.294 1.00 79.50 96 ARG A CA 1
ATOM 772 C C . ARG A 1 96 ? -7.858 6.941 20.698 1.00 79.50 96 ARG A C 1
ATOM 774 O O . ARG A 1 96 ? -8.175 7.375 21.795 1.00 79.50 96 ARG A O 1
ATOM 781 N N . HIS A 1 97 ? -8.765 6.455 19.849 1.00 84.31 97 HIS A N 1
ATOM 782 C CA . HIS A 1 97 ? -10.182 6.339 20.210 1.00 84.31 97 HIS A CA 1
ATOM 783 C C . HIS A 1 97 ? -10.411 5.329 21.337 1.00 84.31 97 HIS A C 1
ATOM 785 O O . HIS A 1 97 ? -11.206 5.575 22.243 1.00 84.31 97 HIS A O 1
ATOM 791 N N . ARG A 1 98 ? -9.709 4.194 21.287 1.00 84.25 98 ARG A N 1
ATOM 792 C CA . ARG A 1 98 ? -9.763 3.161 22.321 1.00 84.25 98 ARG A CA 1
ATOM 793 C C . ARG A 1 98 ? -9.205 3.674 23.644 1.00 84.25 98 ARG A C 1
ATOM 795 O O . ARG A 1 98 ? -9.846 3.491 24.672 1.00 84.25 98 ARG A O 1
ATOM 802 N N . GLU A 1 99 ? -8.056 4.337 23.602 1.00 87.38 99 GLU A N 1
ATOM 803 C CA . GLU A 1 99 ? -7.412 4.957 24.760 1.00 87.38 99 GLU A CA 1
ATOM 804 C C . GLU A 1 99 ? -8.294 6.055 25.349 1.00 87.38 99 GLU A C 1
ATOM 806 O O . GLU A 1 99 ? -8.597 6.014 26.533 1.00 87.38 99 GLU A O 1
ATOM 811 N N . TYR A 1 100 ? -8.818 6.959 24.518 1.00 85.81 100 TYR A N 1
ATOM 812 C CA . TYR A 1 100 ? -9.743 8.007 24.947 1.00 85.81 100 TYR A CA 1
ATOM 813 C C . TYR A 1 100 ? -10.997 7.436 25.620 1.00 85.81 100 TYR A C 1
ATOM 815 O O . TYR A 1 100 ? -11.395 7.894 26.691 1.00 85.81 100 TYR A O 1
ATOM 823 N N . ARG A 1 101 ? -11.599 6.391 25.035 1.00 85.69 101 ARG A N 1
ATOM 824 C CA . ARG A 1 101 ? -12.733 5.686 25.646 1.00 85.69 101 ARG A CA 1
ATOM 825 C C . ARG A 1 101 ? -12.355 5.101 27.006 1.00 85.69 101 ARG A C 1
ATOM 827 O O . ARG A 1 101 ? -13.137 5.216 27.946 1.00 85.69 101 ARG A O 1
ATOM 834 N N . GLN A 1 102 ? -11.185 4.479 27.106 1.00 84.81 102 GLN A N 1
ATOM 835 C CA . GLN A 1 102 ? -10.705 3.884 28.347 1.00 84.81 102 GLN A CA 1
ATOM 836 C C . GLN A 1 102 ? -10.484 4.957 29.424 1.00 84.81 102 GLN A C 1
ATOM 838 O O . GLN A 1 102 ? -10.969 4.806 30.540 1.00 84.81 102 GLN A O 1
ATOM 843 N N . THR A 1 103 ? -9.874 6.090 29.061 1.00 87.56 103 THR A N 1
ATOM 844 C CA . THR A 1 103 ? -9.698 7.245 29.949 1.00 87.56 103 THR A CA 1
ATOM 845 C C . THR A 1 103 ? -11.031 7.798 30.445 1.00 87.56 103 THR A C 1
ATOM 847 O O . THR A 1 103 ? -11.144 8.117 31.623 1.00 87.56 103 THR A O 1
ATOM 850 N N . ILE A 1 104 ? -12.062 7.884 29.594 1.00 83.00 104 ILE A N 1
ATOM 851 C CA . ILE A 1 104 ? -13.402 8.305 30.034 1.00 83.00 104 ILE A CA 1
ATOM 852 C C . ILE A 1 104 ? -13.965 7.318 31.059 1.00 83.00 104 ILE A C 1
ATOM 854 O O . ILE A 1 104 ? -14.454 7.748 32.097 1.00 83.00 104 ILE A O 1
ATOM 858 N N . ILE A 1 105 ? -13.886 6.013 30.791 1.00 79.25 105 ILE A N 1
ATOM 859 C CA . ILE A 1 105 ? -14.421 4.975 31.686 1.00 79.25 105 ILE A CA 1
ATOM 860 C C . ILE A 1 105 ? -13.715 4.994 33.049 1.00 79.25 105 ILE A C 1
ATOM 862 O O . ILE A 1 105 ? -14.371 4.841 34.074 1.00 79.25 105 ILE A O 1
ATOM 866 N N . GLU A 1 106 ? -12.397 5.192 33.070 1.00 79.69 106 GLU A N 1
ATOM 867 C CA . GLU A 1 106 ? -11.603 5.220 34.305 1.00 79.69 106 GLU A CA 1
ATOM 868 C C . GLU A 1 106 ? -11.749 6.540 35.074 1.00 79.69 106 GLU A C 1
ATOM 870 O O . GLU A 1 106 ? -11.798 6.540 36.303 1.00 79.69 106 GLU A O 1
ATOM 875 N N . SER A 1 107 ? -11.837 7.668 34.364 1.00 82.12 107 SER A N 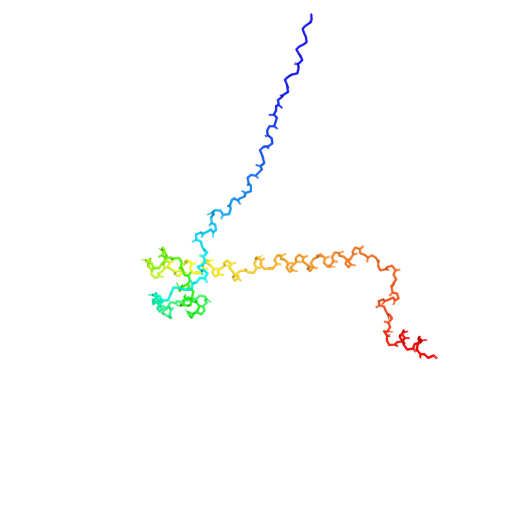1
ATOM 876 C CA . SER A 1 107 ? -11.931 8.998 34.972 1.00 82.12 107 SER A CA 1
ATOM 877 C C . SER A 1 107 ? -13.336 9.335 35.468 1.00 82.12 107 SER A C 1
ATOM 879 O O . SER A 1 107 ? -13.469 10.154 36.380 1.00 82.12 107 SER A O 1
ATOM 881 N N . TYR A 1 108 ? -14.389 8.769 34.873 1.00 76.06 108 TYR A N 1
ATOM 882 C CA . TYR A 1 108 ? -15.756 9.023 3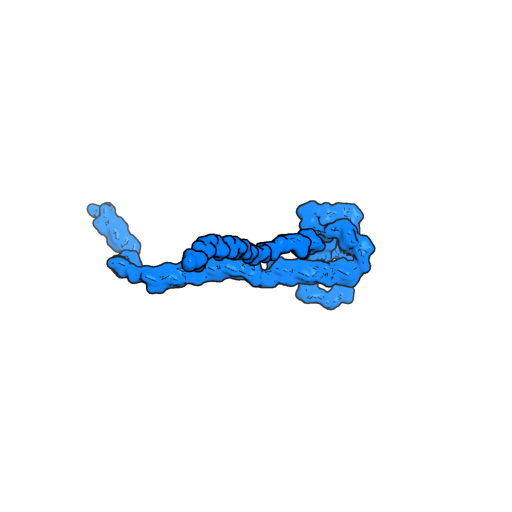5.315 1.00 76.06 108 TYR A CA 1
ATOM 883 C C . TYR A 1 108 ? -16.150 8.052 36.427 1.00 76.06 108 TYR A C 1
ATOM 885 O O . TYR A 1 108 ? -16.391 6.869 36.191 1.00 76.06 108 TYR A O 1
ATOM 893 N N . GLN A 1 109 ? -16.315 8.570 37.648 1.00 69.00 109 GLN A N 1
ATOM 894 C CA . GLN A 1 109 ? -17.069 7.844 38.666 1.00 69.00 109 GLN A CA 1
ATOM 895 C C . GLN A 1 109 ? -18.530 7.703 38.204 1.00 69.00 109 GLN A C 1
ATOM 897 O O . GLN A 1 109 ? -19.164 8.718 37.896 1.00 69.00 109 GLN A O 1
ATOM 902 N N . PRO A 1 110 ? -19.098 6.482 38.164 1.00 67.19 110 PRO A N 1
AT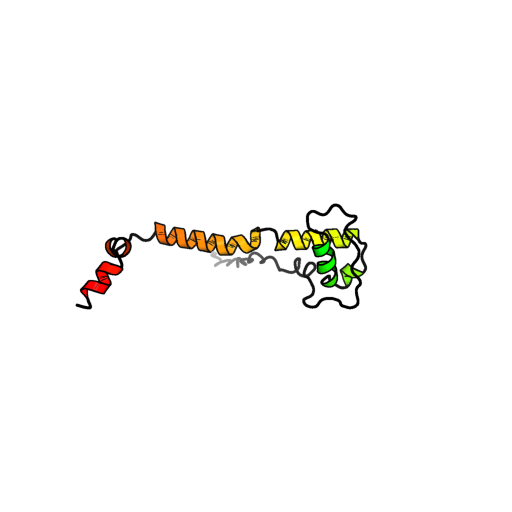OM 903 C CA . PRO A 1 110 ? -20.501 6.295 37.820 1.00 67.19 110 PRO A CA 1
ATOM 904 C C . PRO A 1 110 ? -21.376 6.965 38.886 1.00 67.19 110 PRO A C 1
ATOM 906 O O . PRO A 1 110 ? -21.542 6.427 39.980 1.00 67.19 110 PRO A O 1
ATOM 909 N N . LEU A 1 111 ? -21.925 8.140 38.564 1.00 69.12 111 LEU A N 1
ATOM 910 C CA . LEU A 1 111 ? -22.761 8.936 39.473 1.00 69.12 111 LEU A CA 1
ATOM 911 C C . LEU A 1 111 ? -24.033 8.174 39.896 1.00 69.12 111 LEU A C 1
ATOM 913 O O . LEU A 1 111 ? -24.515 8.340 41.012 1.00 69.12 111 LEU A O 1
ATOM 917 N N . HIS A 1 112 ? -24.525 7.276 39.031 1.00 67.88 112 HIS A N 1
ATOM 918 C CA . HIS A 1 112 ? -25.682 6.415 39.283 1.00 67.88 112 HIS A CA 1
ATOM 919 C C . HIS A 1 112 ? -25.393 4.975 38.845 1.00 67.88 112 HIS A C 1
ATOM 921 O O . HIS A 1 112 ? -25.697 4.573 37.723 1.00 67.88 112 HIS A O 1
ATOM 927 N N . ARG A 1 113 ? -24.790 4.184 39.739 1.00 67.06 113 ARG A N 1
ATOM 928 C CA . ARG A 1 113 ? -24.463 2.764 39.493 1.00 67.06 113 ARG A CA 1
ATOM 929 C C . ARG A 1 113 ? -25.684 1.912 39.147 1.00 67.06 113 ARG A C 1
ATOM 931 O O . ARG A 1 113 ? -25.557 0.941 38.406 1.00 67.06 113 ARG A O 1
ATOM 938 N N . GLU A 1 114 ? -26.854 2.298 39.647 1.00 69.62 114 GLU A N 1
ATOM 939 C CA . GLU A 1 114 ? -28.094 1.570 39.396 1.00 69.62 114 GLU A CA 1
ATOM 940 C C . GLU A 1 114 ? -28.434 1.551 37.903 1.00 69.62 114 GLU A C 1
ATOM 942 O O . GLU A 1 114 ? -28.700 0.480 37.375 1.00 69.62 114 GLU A O 1
ATOM 947 N N . LEU A 1 115 ? -28.253 2.660 37.172 1.00 68.50 115 LEU A N 1
ATOM 948 C CA . LEU A 1 115 ? -28.520 2.730 35.724 1.00 68.50 115 LEU A CA 1
ATOM 949 C C . LEU A 1 115 ? -27.711 1.723 34.890 1.00 68.50 115 LEU A C 1
ATOM 951 O O . LEU A 1 115 ? -28.157 1.317 33.823 1.00 68.50 115 LEU A O 1
ATOM 955 N N . TYR A 1 116 ? -26.535 1.317 35.374 1.00 65.19 116 TYR A N 1
ATOM 956 C CA . TYR A 1 116 ? -25.657 0.356 34.697 1.00 65.19 116 TYR A CA 1
ATOM 957 C C . TYR A 1 116 ? -25.891 -1.097 35.135 1.00 65.19 116 TYR A C 1
ATOM 959 O O . TYR A 1 116 ? -25.348 -2.009 34.519 1.00 65.19 116 TYR A O 1
ATOM 967 N N . THR A 1 117 ? -26.676 -1.310 36.195 1.00 70.75 117 THR A N 1
ATOM 968 C CA . THR A 1 117 ? -26.953 -2.633 36.788 1.00 70.75 117 THR A CA 1
ATOM 969 C C . THR A 1 117 ? -28.421 -3.047 36.612 1.00 70.75 117 THR A C 1
ATOM 971 O O . THR A 1 117 ? -28.776 -4.199 36.846 1.00 70.75 117 THR A O 1
ATOM 974 N N . MET A 1 118 ? -29.290 -2.118 36.204 1.00 68.38 118 MET A N 1
ATOM 975 C CA . MET A 1 118 ? -30.720 -2.364 36.024 1.00 68.38 118 MET A CA 1
ATOM 976 C C . MET A 1 118 ? -30.997 -3.196 34.770 1.00 68.38 118 MET A C 1
ATOM 978 O O . MET A 1 118 ? -30.460 -2.929 33.695 1.00 68.38 118 MET A O 1
ATOM 982 N N . ASN A 1 119 ? -31.892 -4.179 34.900 1.00 69.38 119 ASN A N 1
ATOM 983 C CA . ASN A 1 119 ? -32.425 -4.911 33.758 1.00 69.38 119 ASN A CA 1
ATOM 984 C C . ASN A 1 119 ? -33.400 -3.990 32.986 1.00 69.38 119 ASN A C 1
ATOM 986 O O . ASN A 1 119 ? -34.392 -3.541 33.577 1.00 69.38 119 ASN A O 1
ATOM 990 N N . PRO A 1 120 ? -33.159 -3.690 31.694 1.00 67.69 120 PRO A N 1
ATOM 991 C CA . PRO A 1 120 ? -34.012 -2.783 30.926 1.00 67.69 120 PRO A CA 1
ATOM 992 C C . PRO A 1 120 ? -35.474 -3.250 30.870 1.00 67.69 120 PRO A C 1
ATOM 994 O O . PRO A 1 120 ? -36.380 -2.422 30.919 1.00 67.69 120 PRO A O 1
ATOM 997 N N . GLU A 1 121 ? -35.722 -4.561 30.856 1.00 68.88 121 GLU A N 1
ATOM 998 C CA . GLU A 1 121 ? -37.079 -5.119 30.784 1.00 68.88 121 GLU A CA 1
ATOM 999 C C . GLU A 1 121 ? -37.919 -4.775 32.023 1.00 68.88 121 GLU A C 1
ATOM 1001 O O . GLU A 1 121 ? -39.093 -4.433 31.912 1.00 68.88 121 GLU A O 1
ATOM 1006 N N . THR A 1 122 ? -37.310 -4.764 33.213 1.00 65.12 122 THR A N 1
ATOM 1007 C CA . THR A 1 122 ? -38.024 -4.436 34.458 1.00 65.12 122 THR A CA 1
ATOM 1008 C C . THR A 1 122 ? -38.360 -2.952 34.603 1.00 65.12 122 THR A C 1
ATOM 1010 O O . THR A 1 122 ? -39.306 -2.615 35.311 1.00 65.12 122 THR A O 1
ATOM 1013 N N . PHE A 1 123 ? -37.622 -2.062 33.932 1.00 62.47 123 PHE A N 1
ATOM 1014 C CA . PHE A 1 123 ? -37.846 -0.617 34.023 1.00 62.47 123 PHE A CA 1
ATOM 1015 C C . PHE A 1 123 ? -38.970 -0.145 33.093 1.00 62.47 123 PHE A C 1
ATOM 1017 O O . PHE A 1 123 ? -39.790 0.681 33.481 1.00 62.47 123 PHE A O 1
ATOM 1024 N N . PHE A 1 124 ? -39.042 -0.688 31.874 1.00 62.28 124 PHE A N 1
ATOM 1025 C CA . PHE A 1 124 ? -40.057 -0.272 30.901 1.00 62.28 124 PHE A CA 1
ATOM 1026 C C . PHE A 1 124 ? -41.407 -0.975 31.090 1.00 62.28 124 PHE A C 1
ATOM 1028 O O . PHE A 1 124 ? -42.438 -0.397 30.751 1.00 62.28 124 PHE A O 1
ATOM 1035 N N . CYS A 1 125 ? -41.440 -2.171 31.686 1.00 58.59 125 CYS A N 1
ATOM 1036 C CA . CYS A 1 125 ? -42.698 -2.862 31.981 1.00 58.59 125 CYS A CA 1
ATOM 1037 C C . CYS A 1 125 ? -43.445 -2.310 33.209 1.00 58.59 125 CYS A C 1
ATOM 1039 O O . CYS A 1 125 ? -44.646 -2.533 33.308 1.00 58.59 125 CYS A O 1
ATOM 1041 N N . SER A 1 126 ? -42.790 -1.577 34.123 1.00 55.38 126 SER A N 1
ATOM 1042 C CA . SER A 1 126 ? -43.469 -0.981 35.292 1.00 55.38 126 SER A CA 1
ATOM 1043 C C . SER A 1 126 ? -44.139 0.372 35.008 1.00 55.38 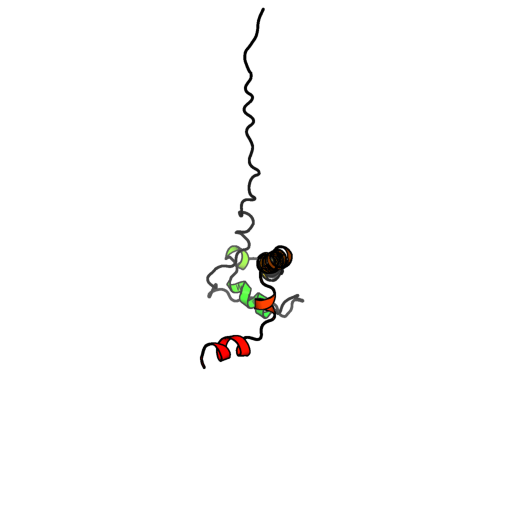126 SER A C 1
ATOM 1045 O O . SER A 1 126 ? -44.919 0.841 35.828 1.00 55.38 126 SER A O 1
ATOM 1047 N N . ILE A 1 127 ? -43.852 0.991 33.856 1.00 55.62 127 ILE A N 1
ATOM 1048 C CA . ILE A 1 127 ? -44.375 2.310 33.452 1.00 55.62 127 ILE A CA 1
ATOM 1049 C C . ILE A 1 127 ? -45.583 2.181 32.495 1.00 55.62 127 ILE A C 1
ATOM 1051 O O . ILE A 1 127 ? -46.276 3.164 32.242 1.00 55.62 127 ILE A O 1
ATOM 1055 N N . ILE A 1 128 ? -45.855 0.981 31.962 1.00 54.97 128 ILE A N 1
ATOM 1056 C CA . ILE A 1 128 ? -46.883 0.732 30.926 1.00 54.97 128 ILE A CA 1
ATOM 1057 C C . ILE A 1 128 ? -48.084 -0.110 31.439 1.00 54.97 128 ILE A C 1
ATOM 1059 O O . ILE A 1 128 ? -49.015 -0.365 30.679 1.00 54.97 128 ILE A O 1
ATOM 1063 N N . CYS A 1 129 ? -48.134 -0.475 32.725 1.00 48.06 129 CYS A N 1
ATOM 1064 C CA . CYS A 1 129 ? -49.318 -1.076 33.367 1.00 48.06 129 CYS A CA 1
ATOM 1065 C C . CYS A 1 129 ? -49.962 -0.099 34.353 1.00 48.06 129 CYS A C 1
ATOM 1067 O O . CYS A 1 129 ? -51.208 -0.119 34.453 1.00 48.06 129 CYS A O 1
#

Sequence (129 aa):
MQINGSNGTSMILSSPSSPSPQSQSHQRLRLNPNTNHNPENYEDLHLEFNPCIYTSLERYLPASMLTVTRQLKVDYMKEILARYYSPQGERDRVQRHREYRQTIIESYQPLHRELYTMNPETFFCSIIC

Foldseek 3Di:
DDDDDDDPPPPPPPDPPDPDCVVVPQLDFAPDFQPPAQFDQDPVDPDPDDRVQLRVRLRRHDPVLSPDDPVVSRVSSVVNCCVPVVCVPVCVVVVVVVVVVVCCVVVDDPPDVCVVVDDPVVVVVVVPD